Protein AF-A0A075IAD9-F1 (afdb_monomer)

Structure (mmCIF, N/CA/C/O backbone):
data_AF-A0A075IAD9-F1
#
_entry.id   AF-A0A075IAD9-F1
#
loop_
_atom_site.group_PDB
_atom_site.id
_atom_site.type_symbol
_atom_site.label_atom_id
_atom_site.label_alt_id
_atom_site.label_comp_id
_atom_site.label_asym_id
_atom_site.label_entity_id
_atom_site.label_seq_id
_atom_site.pdbx_PDB_ins_code
_atom_site.Cartn_x
_atom_site.Cartn_y
_atom_site.Cartn_z
_atom_site.occupancy
_atom_site.B_iso_or_equiv
_atom_site.auth_seq_id
_atom_site.auth_comp_id
_atom_site.auth_asym_id
_atom_site.auth_atom_id
_atom_site.pdbx_PDB_model_num
ATOM 1 N N . MET A 1 1 ? -13.390 5.028 16.333 1.00 87.94 1 MET A N 1
ATOM 2 C CA . MET A 1 1 ? -14.144 6.121 15.688 1.00 87.94 1 MET A CA 1
ATOM 3 C C . MET A 1 1 ? -13.676 6.178 14.248 1.00 87.94 1 MET A C 1
ATOM 5 O O . MET A 1 1 ? -12.464 6.273 14.059 1.00 87.94 1 MET A O 1
ATOM 9 N N . PRO A 1 2 ? -14.575 6.014 13.267 1.00 89.19 2 PRO A N 1
ATOM 10 C CA . PRO A 1 2 ? -14.219 6.099 11.852 1.00 89.19 2 PRO A CA 1
ATOM 11 C C . PRO A 1 2 ? -13.691 7.485 11.473 1.00 89.19 2 PRO A C 1
ATOM 13 O O . PRO A 1 2 ? -13.993 8.473 12.148 1.00 89.19 2 PRO A O 1
ATOM 16 N N . LEU A 1 3 ? -12.914 7.561 10.393 1.00 87.94 3 LEU A N 1
ATOM 17 C CA . LEU A 1 3 ? -12.498 8.825 9.791 1.00 87.94 3 LEU A CA 1
ATOM 18 C C . LEU A 1 3 ? -13.725 9.698 9.484 1.00 87.94 3 LEU A C 1
ATOM 20 O O . LEU A 1 3 ? -14.736 9.200 8.996 1.00 87.94 3 LEU A O 1
ATOM 24 N N . ASN A 1 4 ? -13.632 10.995 9.782 1.00 84.62 4 ASN A N 1
ATOM 25 C CA . ASN A 1 4 ? -14.714 11.974 9.605 1.00 84.62 4 ASN A CA 1
ATOM 26 C C . ASN A 1 4 ? -16.024 11.656 10.361 1.00 84.62 4 ASN A C 1
ATOM 28 O O . ASN A 1 4 ? -17.069 12.197 10.012 1.00 84.62 4 ASN A O 1
ATOM 32 N N . SER A 1 5 ? -15.986 10.809 11.397 1.00 85.31 5 SER A N 1
ATOM 33 C CA . SER A 1 5 ? -17.121 10.577 12.300 1.00 85.31 5 SER A CA 1
ATOM 34 C C . SER A 1 5 ? -16.924 11.303 13.632 1.00 85.31 5 SER A C 1
ATOM 36 O O . SER A 1 5 ? -15.808 11.380 14.148 1.00 85.31 5 SER A O 1
ATOM 38 N N . GLU A 1 6 ? -18.022 11.791 14.210 1.00 84.75 6 GLU A N 1
ATOM 39 C CA . GLU A 1 6 ? -18.062 12.417 15.540 1.00 84.75 6 GLU A CA 1
ATOM 40 C C . GLU A 1 6 ? -18.378 11.413 16.664 1.00 84.75 6 GLU A C 1
ATOM 42 O O . GLU A 1 6 ? -18.375 11.765 17.843 1.00 84.75 6 GLU A O 1
ATOM 47 N N . SER A 1 7 ? -18.654 10.148 16.325 1.00 87.62 7 SER A N 1
ATOM 48 C CA . SER A 1 7 ? -19.047 9.126 17.299 1.00 87.62 7 SER A CA 1
ATOM 49 C C . SER A 1 7 ? -18.412 7.760 17.027 1.00 87.62 7 SER A C 1
ATOM 51 O O . SER A 1 7 ? -17.875 7.469 15.956 1.00 87.62 7 SER A O 1
ATOM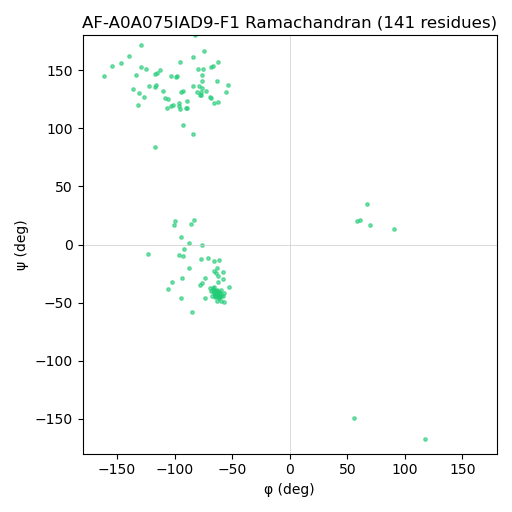 53 N N . LYS A 1 8 ? -18.409 6.892 18.045 1.00 89.56 8 LYS A N 1
ATOM 54 C CA . LYS A 1 8 ? -17.949 5.508 17.888 1.00 89.56 8 LYS A CA 1
ATOM 55 C C . LYS A 1 8 ? -19.045 4.695 17.201 1.00 89.56 8 LYS A C 1
ATOM 57 O O . LYS A 1 8 ? -20.166 4.660 17.689 1.00 89.56 8 LYS A O 1
ATOM 62 N N . ASN A 1 9 ? -18.676 3.991 16.136 1.00 89.94 9 ASN A N 1
ATOM 63 C CA . ASN A 1 9 ? -19.549 3.069 15.419 1.00 89.94 9 ASN A CA 1
ATOM 64 C C . ASN A 1 9 ? -18.988 1.649 15.511 1.00 89.94 9 ASN A C 1
ATOM 66 O O . ASN A 1 9 ? -17.765 1.464 15.540 1.00 89.94 9 ASN A O 1
ATOM 70 N N . THR A 1 10 ? -19.876 0.659 15.545 1.00 92.69 10 THR A N 1
ATOM 71 C CA . THR A 1 10 ? -19.503 -0.744 15.338 1.00 92.69 10 THR A CA 1
ATOM 72 C C . THR A 1 10 ? -19.210 -1.007 13.861 1.00 92.69 10 THR A C 1
ATOM 74 O O . THR A 1 10 ? -19.549 -0.208 12.990 1.00 92.69 10 THR A O 1
ATOM 77 N N . ILE A 1 11 ? -18.594 -2.150 13.567 1.00 90.69 11 ILE A N 1
ATOM 78 C CA . ILE A 1 11 ? -18.316 -2.590 12.192 1.00 90.69 11 ILE A CA 1
ATOM 79 C C . ILE A 1 11 ? -19.614 -2.685 11.378 1.00 90.69 11 ILE A C 1
ATOM 81 O O . ILE A 1 11 ? -19.675 -2.162 10.270 1.00 90.69 11 ILE A O 1
ATOM 85 N N . ASP A 1 12 ? -20.670 -3.262 11.955 1.00 91.06 12 ASP A N 1
ATOM 86 C CA . ASP A 1 12 ? -21.967 -3.400 11.284 1.00 91.06 12 ASP A CA 1
ATOM 87 C C . ASP A 1 12 ? -22.600 -2.041 10.967 1.00 91.06 12 ASP A C 1
ATOM 89 O O . ASP A 1 12 ? -23.122 -1.837 9.870 1.00 91.06 12 ASP A O 1
ATOM 93 N N . GLN A 1 13 ? -22.506 -1.081 11.893 1.00 92.88 13 GLN A N 1
ATOM 94 C CA . GLN A 1 13 ? -22.964 0.291 11.659 1.00 92.88 13 GLN A CA 1
ATOM 95 C C . GLN A 1 13 ? -22.142 0.968 10.563 1.00 92.88 13 GLN A C 1
ATOM 97 O O . GLN A 1 13 ? -22.703 1.614 9.684 1.00 92.88 13 GLN A O 1
ATOM 102 N N . ILE A 1 14 ? -20.816 0.787 10.558 1.00 92.50 14 ILE A N 1
ATOM 103 C CA . ILE A 1 14 ? -19.961 1.326 9.494 1.00 92.50 14 ILE A CA 1
ATOM 104 C C . ILE A 1 14 ? -20.424 0.790 8.136 1.00 92.50 14 ILE A C 1
ATOM 106 O O . ILE A 1 14 ? -20.656 1.580 7.226 1.00 92.50 14 ILE A O 1
ATOM 110 N N . LEU A 1 15 ? -20.614 -0.523 8.003 1.00 91.31 15 LEU A N 1
ATOM 111 C CA . LEU A 1 15 ? -20.996 -1.154 6.737 1.00 91.31 15 LEU A CA 1
ATOM 112 C C . LEU A 1 15 ? -22.407 -0.768 6.268 1.00 91.31 15 LEU A C 1
ATOM 114 O O . LEU A 1 15 ? -22.620 -0.587 5.071 1.00 91.31 15 LEU A O 1
ATOM 118 N N . SER A 1 16 ? -23.363 -0.631 7.188 1.00 90.62 16 SER A N 1
ATOM 119 C CA . SER A 1 16 ? -24.777 -0.417 6.849 1.00 90.62 16 SER A CA 1
ATOM 120 C C . SER A 1 16 ? -25.206 1.051 6.795 1.00 90.62 16 SER A C 1
ATOM 122 O O . SER A 1 16 ? -26.117 1.390 6.038 1.00 90.62 16 SER A O 1
ATOM 124 N N . GLU A 1 17 ? -24.570 1.938 7.561 1.00 90.31 17 GLU A N 1
ATOM 125 C CA . GLU A 1 17 ? -25.017 3.325 7.728 1.00 90.31 17 GLU A CA 1
ATOM 126 C C . GLU A 1 17 ? -24.133 4.311 6.956 1.00 90.31 17 GLU A C 1
ATOM 128 O O . GLU A 1 17 ? -24.663 5.245 6.344 1.00 90.31 17 GLU A O 1
ATOM 133 N N . THR A 1 18 ? -22.814 4.084 6.915 1.00 89.81 18 THR A N 1
ATOM 134 C CA . THR A 1 18 ? -21.866 5.026 6.294 1.00 89.81 18 THR A CA 1
ATOM 135 C C . THR A 1 18 ? -21.831 4.909 4.772 1.00 89.81 18 THR A C 1
ATOM 137 O O . THR A 1 18 ? -22.053 3.844 4.199 1.00 89.81 18 THR A O 1
ATOM 140 N N . GLU A 1 19 ? -21.512 6.016 4.101 1.00 90.31 19 GLU A N 1
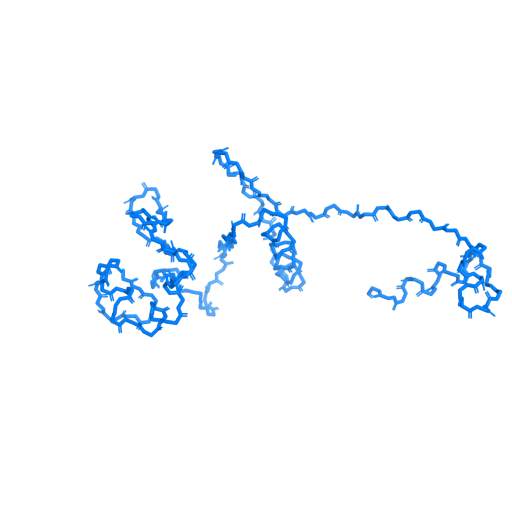ATOM 141 C CA . GLU A 1 19 ? -21.371 6.053 2.642 1.00 90.31 19 GLU A CA 1
ATOM 142 C C . GLU A 1 19 ? -20.239 5.136 2.155 1.00 90.31 19 GLU A C 1
ATOM 144 O O . GLU A 1 19 ? -20.431 4.354 1.227 1.00 90.31 19 GLU A O 1
ATOM 149 N N . VAL A 1 20 ? -19.085 5.152 2.832 1.00 90.38 20 VAL A N 1
ATOM 150 C CA . VAL A 1 20 ? -17.956 4.268 2.496 1.00 90.38 20 VAL A CA 1
ATOM 151 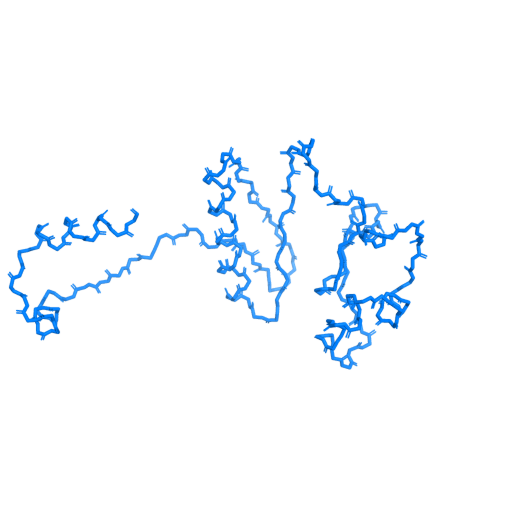C C . VAL A 1 20 ? -18.305 2.791 2.680 1.00 90.38 20 VAL A C 1
ATOM 153 O O . VAL A 1 20 ? -17.955 1.973 1.832 1.00 90.38 20 VAL A O 1
ATOM 156 N N . GLY A 1 21 ? -19.048 2.446 3.735 1.00 90.94 21 GLY A N 1
ATOM 157 C CA . GLY A 1 21 ? -19.521 1.085 3.971 1.00 90.94 21 GLY A CA 1
ATOM 158 C C . GLY A 1 21 ? -20.461 0.601 2.872 1.00 90.94 21 GLY A C 1
ATOM 159 O O . GLY A 1 21 ? -20.284 -0.498 2.357 1.00 90.94 21 GLY A O 1
ATOM 160 N N . LYS A 1 22 ? -21.395 1.449 2.432 1.00 91.06 22 LYS A N 1
ATOM 161 C CA . LYS A 1 22 ? -22.315 1.132 1.328 1.00 91.06 22 LYS A CA 1
ATOM 162 C C . LYS A 1 22 ? -21.595 1.002 -0.015 1.00 91.06 22 LYS A C 1
ATOM 164 O O . LYS A 1 22 ? -21.908 0.099 -0.786 1.00 91.06 22 LYS A O 1
ATOM 169 N N . ASN A 1 23 ? -20.621 1.869 -0.280 1.00 91.94 23 ASN A N 1
ATOM 170 C CA . ASN A 1 23 ? -19.910 1.905 -1.559 1.00 91.94 23 ASN A CA 1
ATOM 171 C C . ASN A 1 23 ? -18.874 0.780 -1.705 1.00 91.94 23 ASN A C 1
ATOM 173 O O . ASN A 1 23 ? -18.663 0.291 -2.815 1.00 91.94 23 ASN A O 1
ATOM 177 N N . TYR A 1 24 ? -18.236 0.357 -0.607 1.00 89.81 24 TYR A N 1
ATOM 178 C CA . TYR A 1 24 ? -17.097 -0.572 -0.642 1.00 89.81 24 TYR A CA 1
ATOM 179 C C . TYR A 1 24 ? -17.284 -1.847 0.189 1.00 89.81 24 TYR A C 1
ATOM 181 O O . TYR A 1 24 ? -16.481 -2.769 0.073 1.00 89.81 24 TYR A O 1
ATOM 189 N N . GLY A 1 25 ? -18.342 -1.955 0.996 1.00 88.94 25 GLY A N 1
ATOM 190 C CA . GLY A 1 25 ? -18.584 -3.111 1.870 1.00 88.94 25 GLY A CA 1
ATOM 191 C C . GLY A 1 25 ? -18.674 -4.442 1.124 1.00 88.94 25 GLY A C 1
ATOM 192 O O . GLY A 1 25 ? -18.253 -5.470 1.648 1.00 88.94 25 GLY A O 1
ATOM 193 N N . TRP A 1 26 ? -19.127 -4.417 -0.133 1.00 89.56 26 TRP A N 1
ATOM 194 C CA . TRP A 1 26 ? -19.195 -5.591 -1.007 1.00 89.56 26 TRP A CA 1
ATOM 195 C C . TRP A 1 26 ? -17.835 -6.277 -1.221 1.00 89.56 26 TRP A C 1
ATOM 197 O O . TRP A 1 26 ? -17.799 -7.477 -1.489 1.00 89.56 26 TRP A O 1
ATOM 207 N N . VAL A 1 27 ? -16.715 -5.560 -1.057 1.00 87.75 27 VAL A N 1
ATOM 208 C CA . VAL A 1 27 ? -15.354 -6.109 -1.204 1.00 87.75 27 VAL A CA 1
ATOM 209 C C . VAL A 1 27 ? -15.057 -7.190 -0.157 1.00 87.75 27 VAL A C 1
ATOM 211 O O . VAL A 1 27 ? -14.232 -8.073 -0.388 1.00 87.75 27 VAL A O 1
ATOM 214 N N . LEU A 1 28 ? -15.749 -7.164 0.983 1.00 86.06 28 LEU A N 1
ATOM 215 C CA . LEU A 1 28 ? -15.599 -8.162 2.046 1.00 86.06 28 LEU A CA 1
ATOM 216 C C . LEU A 1 28 ? -16.311 -9.492 1.727 1.00 86.06 28 LEU A C 1
ATOM 218 O O . LEU A 1 28 ? -16.053 -10.498 2.396 1.00 86.06 28 LEU A O 1
ATOM 222 N N . GLY A 1 29 ? -17.173 -9.513 0.703 1.00 83.38 29 GLY A N 1
ATOM 223 C CA . GLY A 1 29 ? -17.981 -10.673 0.326 1.00 83.38 29 GLY A CA 1
ATOM 224 C C . GLY A 1 29 ? -18.846 -11.199 1.479 1.00 83.38 29 GLY A C 1
ATOM 225 O O . GLY A 1 29 ? -19.235 -10.456 2.376 1.00 83.38 29 GLY A O 1
ATOM 226 N N . ASP A 1 30 ? -19.101 -12.508 1.487 1.00 81.88 30 ASP A N 1
ATOM 227 C CA . ASP A 1 30 ? -19.916 -13.180 2.515 1.00 81.88 30 ASP A CA 1
ATOM 228 C C . ASP A 1 30 ? -19.111 -13.595 3.765 1.00 81.88 30 ASP A C 1
ATOM 230 O O . ASP A 1 30 ? -19.514 -14.474 4.538 1.00 81.88 30 ASP A O 1
ATOM 234 N N . SER A 1 31 ? -17.921 -13.022 3.965 1.00 80.75 31 SER A N 1
ATOM 235 C CA . SER A 1 31 ? -17.056 -13.406 5.077 1.00 80.75 31 SER A CA 1
ATOM 236 C C . SER A 1 31 ? -17.644 -12.967 6.419 1.00 80.75 31 SER A C 1
ATOM 238 O O . SER A 1 31 ? -17.880 -11.790 6.667 1.00 80.75 31 SER A O 1
ATOM 240 N N . LYS A 1 32 ? -17.764 -13.911 7.361 1.00 80.56 32 LYS A N 1
ATOM 241 C CA . LYS A 1 32 ? -18.120 -13.612 8.764 1.00 80.56 32 LYS A CA 1
ATOM 242 C C . LYS A 1 32 ? -17.003 -12.911 9.542 1.00 80.56 32 LYS A C 1
ATOM 244 O O . LYS A 1 32 ? -17.213 -12.500 10.679 1.00 80.56 32 LYS A O 1
ATOM 249 N N . LYS A 1 33 ? -15.794 -12.859 8.980 1.00 86.94 33 LYS A N 1
ATOM 250 C CA . LYS A 1 33 ? -14.629 -12.204 9.578 1.00 86.94 33 LYS A CA 1
ATOM 251 C C . LYS A 1 33 ? -14.201 -11.045 8.701 1.00 86.94 33 LYS A C 1
ATOM 253 O O . LYS A 1 33 ? -14.102 -11.196 7.486 1.00 86.94 33 LYS A O 1
ATOM 258 N N . VAL A 1 34 ? -13.874 -9.937 9.342 1.00 89.69 34 VAL A N 1
ATOM 259 C CA . VAL A 1 34 ? -13.382 -8.738 8.675 1.00 89.69 34 VAL A CA 1
ATOM 260 C C . VAL A 1 34 ? -11.943 -8.446 9.098 1.00 89.69 34 VAL A C 1
ATOM 262 O O . VAL A 1 34 ? -11.569 -8.768 10.231 1.00 89.69 34 VAL A O 1
ATOM 265 N N . PRO A 1 35 ? -11.111 -7.882 8.212 1.00 89.44 35 PRO A N 1
ATOM 266 C CA . PRO A 1 35 ? -9.756 -7.498 8.572 1.00 89.44 35 PRO A CA 1
ATOM 267 C C . PRO A 1 35 ? -9.790 -6.211 9.404 1.00 89.44 35 PRO A C 1
ATOM 269 O O . PRO A 1 35 ? -10.485 -5.262 9.068 1.00 89.44 35 PRO A O 1
ATOM 272 N N . ILE A 1 36 ? -9.031 -6.171 10.494 1.00 91.88 36 ILE A N 1
ATOM 273 C CA . ILE A 1 36 ? -8.887 -4.982 11.336 1.00 91.88 36 ILE A CA 1
ATOM 274 C C . ILE A 1 36 ? -7.409 -4.825 11.674 1.00 91.88 36 ILE A C 1
ATOM 276 O O . ILE A 1 36 ? -6.755 -5.795 12.059 1.00 91.88 36 ILE A O 1
ATOM 280 N N . ILE A 1 37 ? -6.901 -3.602 11.551 1.00 90.56 37 ILE A N 1
ATOM 281 C CA . ILE A 1 37 ? -5.570 -3.226 12.021 1.00 90.56 37 ILE A CA 1
ATOM 282 C C . ILE A 1 37 ? -5.731 -2.596 13.402 1.00 90.56 37 ILE A C 1
ATOM 284 O O . ILE A 1 37 ? -6.458 -1.610 13.567 1.00 90.56 37 ILE A O 1
ATOM 288 N N . LEU A 1 38 ? -5.056 -3.181 14.386 1.00 92.44 38 LEU A N 1
ATOM 289 C CA . LEU A 1 38 ? -4.996 -2.701 15.763 1.00 92.44 38 LEU A CA 1
ATOM 290 C C . LEU A 1 38 ? -3.573 -2.241 16.084 1.00 92.44 38 LEU A C 1
ATOM 292 O O . LEU A 1 38 ? -2.610 -2.785 15.539 1.00 92.44 38 LEU A O 1
ATOM 296 N N . ASP A 1 39 ? -3.444 -1.262 16.973 1.00 91.19 39 ASP A N 1
ATOM 297 C CA . ASP A 1 39 ? -2.161 -0.939 17.593 1.00 91.19 39 ASP A CA 1
ATOM 298 C C . ASP A 1 39 ? -1.846 -1.874 18.779 1.00 91.19 39 ASP A C 1
ATOM 300 O O . ASP A 1 39 ? -2.611 -2.780 19.117 1.00 91.19 39 ASP A O 1
ATOM 304 N N . ALA A 1 40 ? -0.690 -1.661 19.414 1.00 92.12 40 ALA A N 1
ATOM 305 C CA . ALA A 1 40 ? -0.235 -2.462 20.551 1.00 92.12 40 ALA A CA 1
ATOM 306 C C . ALA A 1 40 ? -1.105 -2.313 21.817 1.00 92.12 40 ALA A C 1
ATOM 308 O O . ALA A 1 40 ? -0.982 -3.123 22.732 1.00 92.12 40 ALA A O 1
ATOM 309 N N . GLU A 1 41 ? -1.972 -1.299 21.878 1.00 93.81 41 GLU A N 1
ATOM 310 C CA . GLU A 1 41 ? -2.935 -1.067 22.961 1.00 93.81 41 GLU A CA 1
ATOM 311 C C . GLU A 1 41 ? -4.351 -1.539 22.574 1.00 93.81 41 GLU A C 1
ATOM 313 O O . GLU A 1 41 ? -5.334 -1.141 23.201 1.00 93.81 41 GLU A O 1
ATOM 318 N N . GLU A 1 42 ? -4.465 -2.364 21.527 1.00 91.19 42 GLU A N 1
ATOM 319 C CA . GLU A 1 42 ? -5.720 -2.885 20.968 1.00 91.19 42 GLU A CA 1
ATOM 320 C C . GLU A 1 42 ? -6.683 -1.801 20.450 1.00 91.19 42 GLU A C 1
ATOM 322 O O . GLU A 1 42 ? -7.883 -2.039 20.272 1.00 91.19 42 GLU A O 1
ATOM 327 N N . LYS A 1 43 ? -6.185 -0.597 20.148 1.00 90.31 43 LYS A N 1
ATOM 328 C CA . LYS A 1 43 ? -7.003 0.453 19.534 1.00 90.31 43 LYS A CA 1
ATOM 329 C C . LYS A 1 43 ? -7.054 0.256 18.027 1.00 90.31 43 LYS A C 1
ATOM 331 O O . LYS A 1 43 ? -6.050 0.009 17.366 1.00 90.31 43 LYS A O 1
ATOM 336 N N . THR A 1 44 ? -8.249 0.417 17.463 1.00 91.50 44 THR A N 1
ATOM 337 C CA . THR A 1 44 ? -8.457 0.333 16.016 1.00 91.50 44 THR A CA 1
ATOM 338 C C . THR A 1 44 ? -7.753 1.467 15.283 1.00 91.50 44 THR A C 1
ATOM 340 O O . THR A 1 44 ? -8.063 2.639 15.500 1.00 91.50 44 THR A O 1
ATOM 343 N N . VAL A 1 45 ? -6.861 1.081 14.375 1.00 91.12 45 VAL A N 1
ATOM 344 C CA . VAL A 1 45 ? -6.132 1.952 13.448 1.00 91.12 45 VAL A CA 1
ATOM 345 C C . VAL A 1 45 ? -6.856 2.028 12.109 1.00 91.12 45 VAL A C 1
ATOM 347 O O . VAL A 1 45 ? -7.057 3.112 11.570 1.00 91.12 45 VAL A O 1
ATOM 350 N N . SER A 1 46 ? -7.286 0.884 11.579 1.00 91.69 46 SER A N 1
ATOM 351 C CA . SER A 1 46 ? -7.982 0.818 10.296 1.00 91.69 46 SER A CA 1
ATOM 352 C C . SER A 1 46 ? -8.882 -0.408 10.207 1.00 91.69 46 SER A C 1
ATOM 354 O O . SER A 1 46 ? -8.633 -1.433 10.847 1.00 91.69 46 SER A O 1
ATOM 356 N N . PHE A 1 47 ? -9.917 -0.293 9.386 1.00 92.88 47 PHE A N 1
ATOM 357 C CA . PHE A 1 47 ? -10.742 -1.382 8.896 1.00 92.88 47 PHE A CA 1
ATOM 358 C C . PHE A 1 47 ? -10.589 -1.467 7.367 1.00 92.88 47 PHE A C 1
ATOM 360 O O . PHE A 1 47 ? -11.417 -0.912 6.638 1.00 92.88 47 PHE A O 1
ATOM 367 N N . PRO A 1 48 ? -9.548 -2.150 6.856 1.00 90.31 48 PRO A N 1
ATOM 368 C CA . PRO A 1 48 ? -9.351 -2.287 5.420 1.00 90.31 48 PRO A CA 1
ATOM 369 C C . PRO A 1 48 ? -10.452 -3.123 4.740 1.00 90.31 48 PRO A C 1
ATOM 371 O O . PRO A 1 48 ? -11.063 -3.983 5.369 1.00 90.31 48 PRO A O 1
ATOM 374 N N . PRO A 1 49 ? -10.721 -2.916 3.445 1.00 88.25 49 PRO A N 1
ATOM 375 C CA . PRO A 1 49 ? -10.365 -1.744 2.646 1.00 88.25 49 PRO A CA 1
ATOM 376 C C . PRO A 1 49 ? -11.386 -0.596 2.822 1.00 88.25 49 PRO A C 1
ATOM 378 O O . PRO A 1 49 ? -11.526 0.244 1.940 1.00 88.25 49 PRO A O 1
ATOM 381 N N . ILE A 1 50 ? -12.156 -0.587 3.916 1.00 91.00 50 ILE A N 1
ATOM 382 C CA . ILE A 1 50 ? -13.351 0.251 4.075 1.00 91.00 50 ILE A CA 1
ATOM 383 C C . ILE A 1 50 ? -13.011 1.653 4.579 1.00 91.00 50 ILE A C 1
ATOM 385 O O . ILE A 1 50 ? -13.393 2.639 3.950 1.00 91.00 50 ILE A O 1
ATOM 389 N N . ILE A 1 51 ? -12.358 1.769 5.740 1.00 89.75 51 ILE A N 1
ATOM 390 C CA . ILE A 1 51 ? -12.131 3.072 6.379 1.00 89.75 51 ILE A CA 1
ATOM 391 C C . ILE A 1 51 ? -11.013 3.038 7.427 1.00 89.75 51 ILE A C 1
ATOM 393 O O . ILE A 1 51 ? -10.872 2.082 8.187 1.00 89.75 51 ILE A O 1
ATOM 397 N N . ASN A 1 52 ? -10.260 4.135 7.524 1.00 91.56 52 ASN A N 1
ATOM 398 C CA . ASN A 1 52 ? -9.278 4.360 8.588 1.00 91.56 52 ASN A CA 1
ATOM 399 C C . ASN A 1 52 ? -9.930 4.932 9.857 1.00 91.56 52 ASN A C 1
ATOM 401 O O . ASN A 1 52 ? -11.023 5.501 9.819 1.00 91.56 52 ASN A O 1
ATOM 405 N N . ALA A 1 53 ? -9.259 4.825 11.000 1.00 89.88 53 ALA A N 1
ATOM 406 C CA . ALA A 1 53 ? -9.694 5.501 12.214 1.00 89.88 53 ALA A CA 1
ATOM 407 C C . ALA A 1 53 ? -9.373 7.004 12.163 1.00 89.88 53 ALA A C 1
ATOM 409 O O . ALA A 1 53 ? -8.383 7.436 11.576 1.00 89.88 53 ALA A O 1
ATOM 410 N N . SER A 1 54 ? -10.176 7.824 12.843 1.00 89.25 54 SER A N 1
ATOM 411 C CA . SER A 1 54 ? -9.938 9.274 12.906 1.00 89.25 54 SER A CA 1
ATOM 412 C C . SER A 1 54 ? -8.611 9.648 13.581 1.00 89.25 54 SER A C 1
ATOM 414 O O . SER A 1 54 ? -8.022 10.679 13.263 1.00 89.25 54 SER A O 1
ATOM 416 N N . VAL A 1 55 ? -8.108 8.806 14.488 1.00 85.44 55 VAL A N 1
ATOM 417 C CA . VAL A 1 55 ? -6.843 9.034 15.207 1.00 85.44 55 VAL A CA 1
ATOM 418 C C . VAL A 1 55 ? -5.622 9.009 14.280 1.00 85.44 55 VAL A C 1
ATOM 420 O O . VAL A 1 55 ? -4.612 9.631 14.588 1.00 85.44 55 VAL A O 1
ATOM 423 N N . THR A 1 56 ? -5.723 8.354 13.121 1.00 86.31 56 THR A N 1
ATOM 424 C CA . THR A 1 56 ? -4.644 8.268 12.126 1.00 86.31 56 THR A CA 1
ATOM 425 C C . THR A 1 56 ? -4.821 9.252 10.971 1.00 86.31 56 THR A C 1
ATOM 427 O O . THR A 1 56 ? -4.245 9.063 9.902 1.00 86.31 56 THR A O 1
ATOM 430 N N . THR A 1 57 ? -5.622 10.304 11.161 1.00 90.06 57 THR A N 1
ATOM 431 C CA . THR A 1 57 ? -5.799 11.358 10.155 1.00 90.06 57 THR A CA 1
ATOM 432 C C . THR A 1 57 ? -4.469 12.058 9.890 1.00 90.06 57 THR A C 1
ATOM 434 O O . THR A 1 57 ? -3.853 12.627 10.794 1.00 90.06 57 THR A O 1
ATOM 437 N N . VAL A 1 58 ? -4.037 12.055 8.632 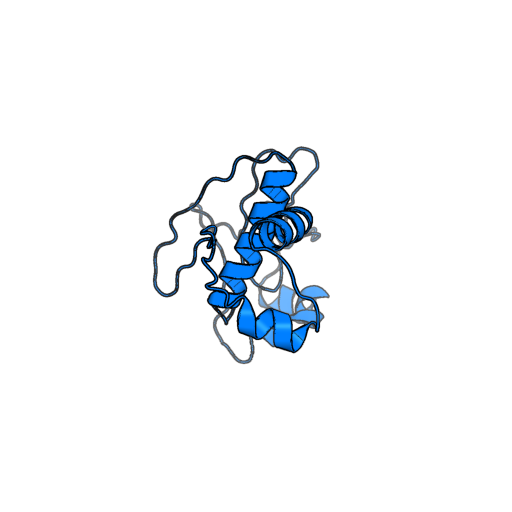1.00 90.25 58 VAL A N 1
ATOM 438 C CA . VAL A 1 58 ? -2.869 12.821 8.192 1.00 90.25 58 VAL A CA 1
ATOM 439 C C . VAL A 1 58 ? -3.261 14.292 8.066 1.00 90.25 58 VAL A C 1
ATOM 441 O O . VAL A 1 58 ? -4.275 14.633 7.462 1.00 90.25 58 VAL A O 1
ATOM 444 N N . THR A 1 59 ? -2.454 15.176 8.645 1.00 91.31 59 THR A N 1
ATOM 445 C CA . THR A 1 59 ? -2.650 16.632 8.622 1.00 91.31 59 THR A CA 1
ATOM 446 C C . THR A 1 59 ? -1.367 17.320 8.168 1.00 91.31 59 THR A C 1
ATOM 448 O O . THR A 1 59 ? -0.305 16.704 8.126 1.00 91.31 59 THR A O 1
ATOM 451 N N . THR A 1 60 ? -1.414 18.631 7.927 1.00 92.50 60 THR A N 1
ATOM 452 C CA . THR A 1 60 ? -0.209 19.431 7.627 1.00 92.50 60 THR A CA 1
ATOM 453 C C . THR A 1 60 ? 0.823 19.453 8.760 1.00 92.50 60 THR A C 1
ATOM 455 O O . THR A 1 60 ? 1.959 19.865 8.550 1.00 92.50 60 THR A O 1
ATOM 458 N N . LYS A 1 61 ? 0.447 19.014 9.969 1.00 93.44 61 LYS A N 1
ATOM 459 C CA . LYS A 1 61 ? 1.348 18.888 11.122 1.00 93.44 61 LYS A CA 1
ATOM 460 C C . LYS A 1 61 ? 1.966 17.491 11.244 1.00 93.44 61 LYS A C 1
ATOM 462 O O . LYS A 1 61 ? 2.841 17.296 12.089 1.00 93.44 61 LYS A O 1
ATOM 467 N N . THR A 1 62 ? 1.501 16.519 10.460 1.00 92.44 62 THR A N 1
ATOM 468 C CA . THR A 1 62 ? 1.986 15.138 10.507 1.00 92.44 62 THR A CA 1
ATOM 469 C C . THR A 1 62 ? 3.423 15.076 9.998 1.00 92.44 62 THR A C 1
ATOM 471 O O . THR A 1 62 ? 3.717 15.537 8.901 1.00 92.44 62 THR A O 1
ATOM 474 N N . LYS A 1 63 ? 4.317 14.504 10.810 1.00 90.81 63 LYS A N 1
ATOM 475 C CA . LYS A 1 63 ? 5.745 14.352 10.480 1.00 90.81 63 LYS A CA 1
ATOM 476 C C . LYS A 1 63 ? 6.119 12.940 10.042 1.00 90.81 63 LYS A C 1
ATOM 478 O O . LYS A 1 63 ? 7.002 12.776 9.216 1.00 90.81 63 LYS A O 1
ATOM 483 N N . ASN A 1 64 ? 5.438 11.942 10.601 1.00 91.94 64 ASN A N 1
ATOM 484 C CA . ASN A 1 64 ? 5.680 10.530 10.336 1.00 91.94 64 ASN A CA 1
ATOM 485 C C . ASN A 1 64 ? 4.384 9.909 9.827 1.00 91.94 64 ASN A C 1
ATOM 487 O O . ASN A 1 64 ? 3.316 10.186 10.380 1.00 91.94 64 ASN A O 1
ATOM 491 N N . ILE A 1 65 ? 4.482 9.079 8.794 1.00 91.38 65 ILE A N 1
ATOM 492 C CA . ILE A 1 65 ? 3.336 8.434 8.158 1.00 91.38 65 ILE A CA 1
ATOM 493 C C . ILE A 1 65 ? 3.606 6.934 8.129 1.00 91.38 65 ILE A C 1
ATOM 495 O O . ILE A 1 65 ? 4.650 6.498 7.652 1.00 91.38 65 ILE A O 1
ATOM 499 N N . LEU A 1 66 ? 2.656 6.153 8.638 1.00 90.19 66 LEU A N 1
ATOM 500 C CA . LEU A 1 66 ? 2.609 4.719 8.391 1.00 90.19 66 LEU A CA 1
ATOM 501 C C . LEU A 1 66 ? 1.786 4.489 7.124 1.00 90.19 66 LEU A C 1
ATOM 503 O O . LEU A 1 66 ? 0.632 4.910 7.061 1.00 90.19 66 LEU A O 1
ATOM 507 N N . VAL A 1 67 ? 2.378 3.824 6.136 1.00 89.56 67 VAL A N 1
ATOM 508 C CA . VAL A 1 67 ? 1.701 3.447 4.893 1.00 89.56 67 VAL A CA 1
ATOM 509 C C . VAL A 1 67 ? 1.468 1.944 4.907 1.00 89.56 67 VAL A C 1
ATOM 511 O O . VAL A 1 67 ? 2.406 1.170 5.089 1.00 89.56 67 VAL A O 1
ATOM 514 N N . GLU A 1 68 ? 0.220 1.541 4.699 1.00 87.38 68 GLU A N 1
ATOM 515 C CA . GLU A 1 68 ? -0.168 0.150 4.485 1.00 87.38 68 GLU A CA 1
ATOM 516 C C . GLU A 1 68 ? -0.933 0.024 3.169 1.00 87.38 68 GLU A C 1
ATOM 518 O O . GLU A 1 68 ? -1.577 0.977 2.725 1.00 87.38 68 GLU A O 1
ATOM 523 N N . VAL A 1 69 ? -0.827 -1.146 2.543 1.00 87.56 69 VAL A N 1
ATOM 524 C CA . VAL A 1 69 ? -1.639 -1.522 1.389 1.00 87.5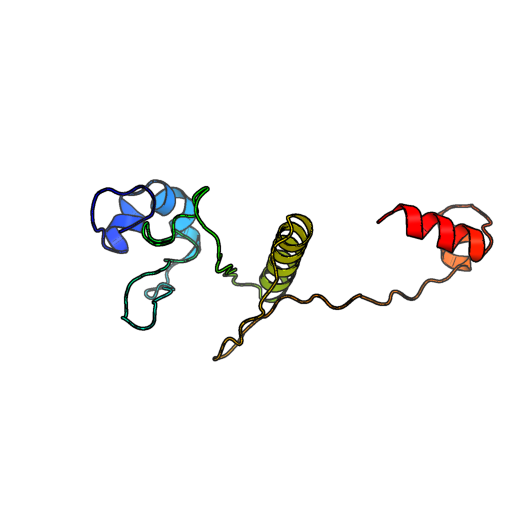6 69 VAL A CA 1
ATOM 525 C C . VAL A 1 69 ? -2.184 -2.919 1.648 1.00 87.56 69 VAL A C 1
ATOM 527 O O . VAL A 1 69 ? -1.423 -3.880 1.780 1.00 87.56 69 VAL A O 1
ATOM 530 N N . THR A 1 70 ? -3.508 -3.036 1.681 1.00 84.44 70 THR A N 1
ATOM 531 C CA . THR A 1 70 ? -4.209 -4.311 1.827 1.00 84.44 70 THR A CA 1
ATOM 532 C C . THR A 1 70 ? -4.827 -4.719 0.490 1.00 84.44 70 THR A C 1
ATOM 534 O O . THR A 1 70 ? -5.595 -3.966 -0.103 1.00 84.44 70 THR A O 1
ATOM 537 N N . SER A 1 71 ? -4.517 -5.929 0.014 1.00 84.75 71 SER A N 1
ATOM 538 C CA . SER A 1 71 ? -5.039 -6.483 -1.243 1.00 84.75 71 SER A CA 1
ATOM 539 C C . SER A 1 71 ? -5.227 -7.997 -1.144 1.00 84.75 71 SER A C 1
ATOM 541 O O . SER A 1 71 ? -4.559 -8.672 -0.358 1.00 84.75 71 SER A O 1
ATOM 543 N N . LEU A 1 72 ? -6.115 -8.539 -1.979 1.00 83.12 72 LEU A N 1
ATOM 544 C CA . LEU A 1 72 ? -6.226 -9.984 -2.207 1.00 83.12 72 LEU A CA 1
ATOM 545 C C . LEU A 1 72 ? -5.060 -10.519 -3.056 1.00 83.12 72 LEU A C 1
ATOM 547 O O . LEU A 1 72 ? -4.670 -11.679 -2.902 1.00 83.12 72 LEU A O 1
ATOM 551 N N . ASP A 1 73 ? -4.505 -9.668 -3.922 1.00 87.19 73 ASP A N 1
ATOM 552 C CA . ASP A 1 73 ? -3.340 -9.943 -4.759 1.00 87.19 73 ASP A CA 1
ATOM 553 C C . ASP A 1 73 ? -2.091 -9.300 -4.146 1.00 87.19 73 ASP A C 1
ATOM 555 O O . ASP A 1 73 ? -2.015 -8.081 -3.959 1.00 87.19 73 ASP A O 1
ATOM 559 N N . LYS A 1 74 ? -1.109 -10.147 -3.833 1.00 85.12 74 LYS A N 1
ATOM 560 C CA . LYS A 1 74 ? 0.143 -9.743 -3.200 1.00 85.12 74 LYS A CA 1
ATOM 561 C C . LYS A 1 74 ? 1.010 -8.884 -4.123 1.00 85.12 74 LYS A C 1
ATOM 563 O O . LYS A 1 74 ? 1.571 -7.901 -3.647 1.00 85.12 74 LYS A O 1
ATOM 568 N N . ASP A 1 75 ? 1.148 -9.248 -5.394 1.00 86.81 75 ASP A N 1
ATOM 569 C CA . ASP A 1 75 ? 2.019 -8.513 -6.314 1.00 86.81 75 ASP A CA 1
ATOM 570 C C . ASP A 1 75 ? 1.426 -7.128 -6.600 1.00 86.81 75 ASP A C 1
ATOM 572 O O . ASP A 1 75 ? 2.152 -6.137 -6.586 1.00 86.81 75 ASP A O 1
ATOM 576 N N . ALA A 1 76 ? 0.095 -7.032 -6.707 1.00 88.56 76 ALA A N 1
ATOM 577 C CA . ALA A 1 76 ? -0.588 -5.744 -6.817 1.00 88.56 76 ALA A CA 1
ATOM 578 C C . ALA A 1 76 ? -0.367 -4.845 -5.583 1.00 88.56 76 ALA A C 1
ATOM 580 O O . ALA A 1 76 ? -0.151 -3.641 -5.731 1.00 88.56 76 ALA A O 1
ATOM 581 N N . ALA A 1 77 ? -0.391 -5.413 -4.368 1.00 87.94 77 ALA A N 1
ATOM 582 C CA . ALA A 1 77 ? -0.081 -4.655 -3.152 1.00 87.94 77 ALA A CA 1
ATOM 583 C C . ALA A 1 77 ? 1.375 -4.177 -3.126 1.00 87.94 77 ALA A C 1
ATOM 585 O O . ALA A 1 77 ? 1.637 -3.035 -2.753 1.00 87.94 77 ALA A O 1
ATOM 586 N N . GLU A 1 78 ? 2.318 -5.033 -3.523 1.00 88.31 78 GLU A N 1
ATOM 587 C CA . GLU A 1 78 ? 3.744 -4.699 -3.557 1.00 88.31 78 GLU A CA 1
ATOM 588 C C . GLU A 1 78 ? 4.054 -3.602 -4.573 1.00 88.31 78 GLU A C 1
ATOM 590 O O . GLU A 1 78 ? 4.760 -2.654 -4.230 1.00 88.31 78 GLU A O 1
ATOM 595 N N . ASP A 1 79 ? 3.495 -3.692 -5.779 1.00 88.81 79 ASP A N 1
ATOM 596 C CA . ASP A 1 79 ? 3.688 -2.686 -6.823 1.00 88.81 79 ASP A CA 1
ATOM 597 C C . ASP A 1 79 ? 3.069 -1.340 -6.409 1.00 88.81 79 ASP A C 1
ATOM 599 O O . ASP A 1 79 ? 3.724 -0.300 -6.518 1.00 88.81 79 ASP A O 1
ATOM 603 N N . MET A 1 80 ? 1.850 -1.339 -5.851 1.00 91.19 80 MET A N 1
ATOM 604 C CA . MET A 1 80 ? 1.219 -0.113 -5.343 1.00 91.19 80 MET A CA 1
ATOM 605 C C . MET A 1 80 ? 2.031 0.508 -4.200 1.00 91.19 80 MET A C 1
ATOM 607 O O . MET A 1 80 ? 2.240 1.723 -4.182 1.00 91.19 80 MET A O 1
ATOM 611 N N . LEU A 1 81 ? 2.527 -0.308 -3.266 1.00 90.88 81 LEU A N 1
ATOM 612 C CA . LEU A 1 81 ? 3.354 0.178 -2.166 1.00 90.88 81 LEU A CA 1
ATOM 613 C C . LEU A 1 81 ? 4.673 0.771 -2.680 1.00 90.88 81 LEU A C 1
ATOM 615 O O . LEU A 1 81 ? 5.077 1.828 -2.200 1.00 90.88 81 LEU A O 1
ATOM 619 N N . SER A 1 82 ? 5.306 0.163 -3.689 1.00 90.00 82 SER A N 1
ATOM 620 C CA . SER A 1 82 ? 6.497 0.721 -4.344 1.00 90.00 82 SER A CA 1
ATOM 621 C C . SER A 1 82 ? 6.227 2.084 -4.988 1.00 90.00 82 SER A C 1
ATOM 623 O O . SER A 1 82 ? 7.042 2.994 -4.833 1.00 90.00 82 SER A O 1
ATOM 625 N N . VAL A 1 83 ? 5.080 2.265 -5.653 1.00 91.25 83 VAL A N 1
ATOM 626 C CA . VAL A 1 83 ? 4.685 3.562 -6.234 1.00 91.25 83 VAL A CA 1
ATOM 627 C C . VAL A 1 83 ? 4.508 4.624 -5.148 1.00 91.25 83 VAL A C 1
ATOM 629 O O . VAL A 1 83 ? 5.064 5.716 -5.260 1.00 91.25 83 VAL A O 1
ATOM 632 N N . VAL A 1 84 ? 3.777 4.313 -4.073 1.00 92.38 84 VAL A N 1
ATOM 633 C CA . VAL A 1 84 ? 3.561 5.259 -2.963 1.00 92.38 84 VAL A CA 1
ATOM 634 C C . VAL A 1 84 ? 4.885 5.638 -2.300 1.00 92.38 84 VAL A C 1
AT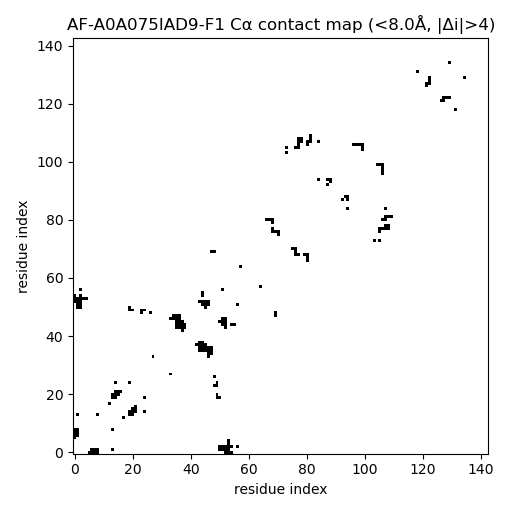OM 636 O O . VAL A 1 84 ? 5.129 6.815 -2.034 1.00 92.38 84 VAL A O 1
ATOM 639 N N . VAL A 1 85 ? 5.763 4.660 -2.075 1.00 90.81 85 VAL A N 1
ATOM 640 C CA . VAL A 1 85 ? 7.099 4.884 -1.511 1.00 90.81 85 VAL A CA 1
ATOM 641 C C . VAL A 1 85 ? 7.937 5.792 -2.409 1.00 90.81 85 VAL A C 1
ATOM 643 O O . VAL A 1 85 ? 8.531 6.741 -1.901 1.00 90.81 85 VAL A O 1
ATOM 646 N N . ALA A 1 86 ? 7.942 5.567 -3.727 1.00 90.38 86 ALA A N 1
ATOM 647 C CA . ALA A 1 86 ? 8.663 6.420 -4.671 1.00 90.38 86 ALA A CA 1
ATOM 648 C C . ALA A 1 86 ? 8.165 7.875 -4.623 1.00 90.38 86 ALA A C 1
ATOM 650 O O . ALA A 1 86 ? 8.973 8.799 -4.533 1.00 90.38 86 ALA A O 1
ATOM 651 N N . ILE A 1 87 ? 6.843 8.087 -4.590 1.00 93.12 87 ILE A N 1
ATOM 652 C CA . ILE A 1 87 ? 6.239 9.426 -4.486 1.00 93.12 87 ILE A CA 1
ATOM 653 C C . ILE A 1 87 ? 6.647 10.117 -3.179 1.00 93.12 87 ILE A C 1
ATOM 655 O O . ILE A 1 87 ? 7.032 11.286 -3.188 1.00 93.12 87 ILE A O 1
ATOM 659 N N . LEU A 1 88 ? 6.588 9.408 -2.048 1.00 92.31 88 LEU A N 1
ATOM 660 C CA . LEU A 1 88 ? 6.976 9.965 -0.749 1.00 92.31 88 LEU A CA 1
ATOM 661 C C . LEU A 1 88 ? 8.471 10.289 -0.693 1.00 92.31 88 LEU A C 1
ATOM 663 O O . LEU A 1 88 ? 8.852 11.341 -0.180 1.00 92.31 88 LEU A O 1
ATOM 667 N N . GLN A 1 89 ? 9.312 9.435 -1.271 1.00 91.12 89 GLN A N 1
ATOM 668 C CA . GLN A 1 89 ? 10.747 9.676 -1.361 1.00 91.12 89 GLN A CA 1
ATOM 669 C C . GLN A 1 89 ? 11.051 10.918 -2.215 1.00 91.12 89 GLN A C 1
ATOM 671 O O . GLN A 1 89 ? 11.853 11.757 -1.808 1.00 91.12 89 GLN A O 1
ATOM 676 N N . MET A 1 90 ? 10.363 11.095 -3.349 1.00 90.81 90 MET A N 1
ATOM 677 C CA . MET A 1 90 ? 10.458 12.311 -4.174 1.00 90.81 90 MET A CA 1
ATOM 678 C C . MET A 1 90 ? 9.985 13.566 -3.429 1.00 90.81 90 MET A C 1
ATOM 680 O O . MET A 1 90 ? 10.529 14.648 -3.637 1.00 90.81 90 MET A O 1
ATOM 684 N N . ALA A 1 91 ? 9.004 13.428 -2.535 1.00 91.62 91 ALA A N 1
ATOM 685 C CA . ALA A 1 91 ? 8.539 14.504 -1.662 1.00 91.62 91 ALA A CA 1
ATOM 686 C C . ALA A 1 91 ? 9.489 14.797 -0.478 1.00 91.62 91 ALA A C 1
ATOM 688 O O . ALA A 1 91 ? 9.211 15.698 0.315 1.00 91.62 91 ALA A O 1
ATOM 689 N N . GLY A 1 92 ? 10.606 14.071 -0.356 1.00 93.44 92 GLY A N 1
ATOM 690 C CA . GLY A 1 92 ? 11.638 14.294 0.657 1.00 93.44 92 GLY A CA 1
ATOM 691 C C . GLY A 1 92 ? 11.440 13.523 1.964 1.00 93.44 92 GLY A C 1
ATOM 692 O O . GLY A 1 92 ? 12.107 13.836 2.950 1.00 93.44 92 GLY A O 1
ATOM 693 N N . PHE A 1 93 ? 10.545 12.532 2.000 1.00 93.50 93 PHE A N 1
ATOM 694 C CA . PHE A 1 93 ? 10.410 11.654 3.162 1.00 93.50 93 PHE A CA 1
ATOM 695 C C . PHE A 1 93 ? 11.543 10.625 3.214 1.00 93.50 93 PHE A C 1
ATOM 697 O O . PHE A 1 93 ? 11.928 10.038 2.202 1.00 93.50 93 PHE A O 1
ATOM 704 N N . GLU A 1 94 ? 12.029 10.356 4.424 1.00 93.62 94 GLU A N 1
ATOM 705 C CA . GLU A 1 94 ? 12.868 9.192 4.694 1.00 93.62 94 GLU A CA 1
ATOM 706 C C . GLU A 1 94 ? 11.993 7.935 4.762 1.00 93.62 94 GLU A C 1
ATOM 708 O O . GLU A 1 94 ? 10.991 7.893 5.482 1.00 93.62 94 GLU A O 1
ATOM 713 N N . ILE A 1 95 ? 12.369 6.905 4.004 1.00 90.44 95 ILE A N 1
ATOM 714 C CA . ILE A 1 95 ? 11.610 5.658 3.927 1.00 90.44 95 ILE A CA 1
ATOM 715 C C . ILE A 1 95 ? 12.187 4.649 4.913 1.00 90.44 95 ILE A C 1
ATOM 717 O O . ILE A 1 95 ? 13.315 4.183 4.761 1.00 90.44 95 ILE A O 1
ATOM 721 N N . ILE A 1 96 ? 11.370 4.264 5.892 1.00 88.69 96 ILE A N 1
ATOM 722 C CA . ILE A 1 96 ? 11.692 3.212 6.856 1.00 88.69 96 ILE A CA 1
ATOM 723 C C . ILE A 1 96 ? 10.869 1.973 6.511 1.00 88.69 96 ILE A C 1
ATOM 725 O O . ILE A 1 96 ? 9.639 1.987 6.570 1.00 88.69 96 ILE A O 1
ATOM 729 N N . GLN A 1 97 ? 11.551 0.883 6.165 1.00 85.06 97 GLN A N 1
ATOM 730 C CA . GLN A 1 97 ? 10.901 -0.392 5.887 1.00 85.06 97 GLN A CA 1
ATOM 731 C C . GLN A 1 97 ? 10.573 -1.129 7.189 1.00 85.06 97 GLN A C 1
ATOM 733 O O . GLN A 1 97 ? 11.429 -1.314 8.054 1.00 85.06 97 GLN A O 1
ATOM 738 N N . LEU A 1 98 ? 9.334 -1.602 7.301 1.00 83.50 98 LEU A N 1
ATOM 739 C CA . LEU A 1 98 ? 8.876 -2.395 8.437 1.00 83.50 98 LEU A CA 1
ATOM 740 C C . LEU A 1 98 ? 8.925 -3.889 8.116 1.00 83.50 98 LEU A C 1
ATOM 742 O O . LEU A 1 98 ? 8.654 -4.313 6.992 1.00 83.50 98 LEU A O 1
ATOM 746 N N . THR A 1 99 ? 9.240 -4.698 9.127 1.00 79.50 99 THR A N 1
ATOM 747 C CA . THR A 1 99 ? 9.106 -6.155 9.036 1.00 79.50 99 THR A CA 1
ATOM 748 C C . THR A 1 99 ? 7.712 -6.550 9.497 1.00 79.50 99 THR A C 1
ATOM 750 O O . THR A 1 99 ? 7.359 -6.355 10.657 1.00 79.50 99 THR A O 1
ATOM 753 N N . VAL A 1 100 ? 6.928 -7.130 8.594 1.00 80.38 100 VAL A N 1
ATOM 754 C CA . VAL A 1 100 ? 5.615 -7.697 8.913 1.00 80.38 100 VAL A CA 1
ATOM 755 C C . VAL A 1 100 ? 5.788 -9.191 9.185 1.00 80.38 100 VAL A C 1
ATOM 757 O O . VAL A 1 100 ? 6.442 -9.890 8.407 1.00 80.38 100 VAL A O 1
ATOM 760 N N . SER A 1 101 ? 5.227 -9.688 10.288 1.00 81.56 101 SER A N 1
ATOM 761 C CA . SER A 1 101 ? 5.19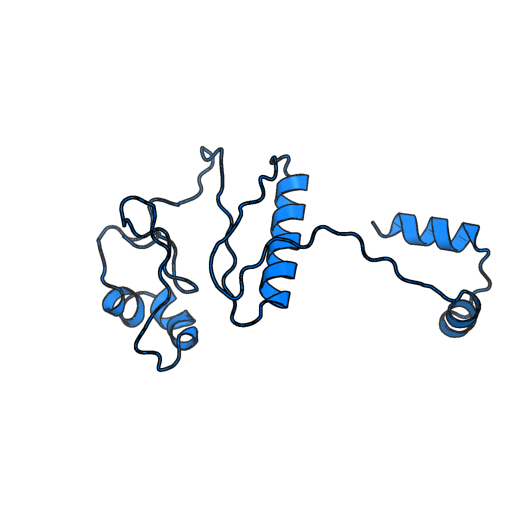8 -11.112 10.648 1.00 81.56 101 SER A CA 1
ATOM 762 C C . SER A 1 101 ? 3.881 -11.769 10.203 1.00 81.56 101 SER A C 1
ATOM 764 O O . SER A 1 101 ? 2.883 -11.089 9.986 1.00 81.56 101 SER A O 1
ATOM 766 N N . GLY A 1 102 ? 3.872 -13.098 10.032 1.00 78.56 102 GLY A N 1
ATOM 767 C CA . GLY A 1 102 ? 2.699 -13.847 9.549 1.00 78.56 102 GLY A CA 1
ATOM 768 C C . GLY A 1 102 ? 2.926 -14.574 8.220 1.00 78.56 102 GLY A C 1
ATOM 769 O O . GLY A 1 102 ? 4.064 -14.737 7.778 1.00 78.56 102 GLY A O 1
ATOM 770 N N . LYS A 1 103 ? 1.840 -15.052 7.598 1.00 67.56 103 LYS A N 1
ATOM 771 C CA . LYS A 1 103 ? 1.850 -15.621 6.238 1.00 67.56 103 LYS A CA 1
ATOM 772 C C . LYS A 1 103 ? 1.373 -14.562 5.239 1.00 67.56 103 LYS A C 1
ATOM 774 O O . LYS A 1 103 ? 0.412 -13.860 5.526 1.00 67.56 103 LYS A O 1
ATOM 779 N N . LYS A 1 104 ? 1.956 -14.565 4.029 1.00 65.31 104 LYS A N 1
ATOM 780 C CA . LYS A 1 104 ? 1.649 -13.647 2.905 1.00 65.31 104 LYS A CA 1
ATOM 781 C C . LYS A 1 104 ? 2.036 -12.179 3.138 1.00 65.31 104 LYS A C 1
ATOM 783 O O . LYS A 1 104 ? 1.390 -11.270 2.639 1.00 65.31 104 LYS A O 1
ATOM 788 N N . ASN A 1 105 ? 3.133 -11.966 3.846 1.00 69.75 105 ASN A N 1
ATOM 789 C CA . ASN A 1 105 ? 3.653 -10.640 4.150 1.00 69.75 105 ASN A CA 1
ATOM 790 C C . ASN A 1 105 ? 4.328 -10.078 2.892 1.00 69.75 105 ASN A C 1
ATOM 792 O O . ASN A 1 105 ? 4.931 -10.831 2.110 1.00 69.75 105 ASN A O 1
ATOM 796 N N . CYS A 1 106 ? 4.230 -8.768 2.715 1.00 66.81 106 CYS A N 1
ATOM 797 C CA . CYS A 1 106 ? 4.816 -8.039 1.604 1.00 66.81 106 CYS A CA 1
ATOM 798 C C . CYS A 1 106 ? 5.531 -6.788 2.109 1.00 66.81 106 CYS A C 1
ATOM 800 O O . CYS A 1 106 ? 5.107 -6.151 3.072 1.00 66.81 106 CYS A O 1
ATOM 802 N N . THR A 1 107 ? 6.620 -6.449 1.436 1.00 72.38 107 THR A N 1
ATOM 803 C CA . THR A 1 107 ? 7.367 -5.200 1.602 1.00 72.38 107 THR A CA 1
ATOM 804 C C . THR A 1 107 ? 7.554 -4.602 0.212 1.00 72.38 107 THR A C 1
ATOM 806 O O . THR A 1 107 ? 7.580 -5.376 -0.750 1.00 72.38 107 THR A O 1
ATOM 809 N N . PRO A 1 108 ? 7.692 -3.273 0.068 1.00 75.00 108 PRO A N 1
ATOM 810 C CA . PRO A 1 108 ? 7.842 -2.667 -1.252 1.00 75.00 108 PRO A CA 1
ATOM 811 C C . PRO A 1 108 ? 9.029 -3.290 -1.994 1.00 75.00 108 PRO A C 1
ATOM 813 O O . PRO A 1 108 ? 10.129 -3.418 -1.447 1.00 75.00 108 PRO A O 1
ATOM 816 N N . LYS A 1 109 ? 8.807 -3.692 -3.247 1.00 76.75 109 LYS A N 1
ATOM 817 C CA . LYS A 1 109 ? 9.873 -4.155 -4.140 1.00 76.75 109 LYS A CA 1
ATOM 818 C C . LYS A 1 109 ? 10.512 -2.928 -4.784 1.00 76.75 109 LYS A C 1
ATOM 820 O O . LYS A 1 109 ? 10.028 -2.442 -5.801 1.00 76.75 109 LYS A O 1
ATOM 825 N N . LEU A 1 110 ? 11.600 -2.439 -4.194 1.00 73.94 110 LEU A N 1
ATOM 826 C CA . LEU A 1 110 ? 12.367 -1.293 -4.713 1.00 73.94 110 LEU A CA 1
ATOM 827 C C . LEU A 1 110 ? 13.556 -1.710 -5.595 1.00 73.94 110 LEU A C 1
ATOM 829 O O . LEU A 1 110 ? 14.370 -0.882 -5.991 1.00 73.94 110 LEU A O 1
ATOM 833 N N . ASN A 1 111 ? 13.678 -3.004 -5.894 1.00 75.06 111 ASN A N 1
ATOM 834 C CA . ASN A 1 111 ? 14.773 -3.516 -6.705 1.00 75.06 111 ASN A CA 1
ATOM 835 C C . ASN A 1 111 ? 14.577 -3.126 -8.172 1.00 75.06 111 ASN A C 1
ATOM 837 O O . ASN A 1 111 ? 13.512 -3.358 -8.751 1.00 75.06 111 ASN A O 1
ATOM 841 N N . SER A 1 112 ? 15.632 -2.608 -8.794 1.00 75.50 112 SER A N 1
ATOM 842 C CA . SER A 1 112 ? 15.672 -2.385 -10.234 1.00 75.50 112 SER A CA 1
ATOM 843 C C . SER A 1 112 ? 15.570 -3.714 -10.991 1.00 75.50 112 SER A C 1
ATOM 845 O O . SER A 1 112 ? 16.135 -4.737 -10.595 1.00 75.50 112 SER A O 1
ATOM 847 N N . ARG A 1 113 ? 14.819 -3.709 -12.098 1.00 78.69 113 ARG A N 1
ATOM 848 C CA . ARG A 1 113 ? 14.704 -4.864 -12.996 1.00 78.69 113 ARG A CA 1
ATOM 849 C C . ARG A 1 113 ? 15.742 -4.739 -14.104 1.00 78.69 113 ARG A C 1
ATOM 851 O O . ARG A 1 113 ? 15.856 -3.695 -14.736 1.00 78.69 113 ARG A O 1
ATOM 858 N N . ILE A 1 114 ? 16.474 -5.819 -14.358 1.00 84.00 114 ILE A N 1
ATOM 859 C CA . ILE A 1 114 ? 17.371 -5.906 -15.511 1.00 84.00 114 ILE A CA 1
ATOM 860 C C . ILE A 1 114 ? 16.565 -6.470 -16.674 1.00 84.00 114 ILE A C 1
ATOM 862 O O . ILE A 1 114 ? 16.092 -7.604 -16.614 1.00 84.00 114 ILE A O 1
ATOM 866 N N . ILE A 1 115 ? 16.419 -5.677 -17.730 1.00 85.69 115 ILE A N 1
ATOM 867 C CA . ILE A 1 115 ? 15.791 -6.106 -18.978 1.00 85.69 115 ILE A CA 1
ATOM 868 C C . ILE A 1 115 ? 16.909 -6.348 -19.986 1.00 85.69 115 ILE A C 1
ATOM 870 O O . ILE A 1 115 ? 17.683 -5.443 -20.296 1.00 85.69 115 ILE A O 1
ATOM 874 N N . GLN A 1 116 ? 17.015 -7.583 -20.477 1.00 85.19 116 GLN A N 1
ATOM 875 C CA . GLN A 1 116 ? 17.884 -7.884 -21.610 1.00 85.19 116 GLN A CA 1
ATOM 876 C C . GLN A 1 116 ? 17.192 -7.466 -22.900 1.00 85.19 116 GLN A C 1
ATOM 878 O O . GLN A 1 116 ? 16.001 -7.707 -23.089 1.00 85.19 116 GLN A O 1
ATOM 883 N N . TYR A 1 117 ? 17.954 -6.836 -23.780 1.00 79.75 117 TYR A N 1
ATOM 884 C CA . TYR A 1 117 ? 17.437 -6.186 -24.969 1.00 79.75 117 TYR A CA 1
ATOM 885 C C . TYR A 1 117 ? 18.242 -6.619 -26.193 1.00 79.75 117 TYR A C 1
ATOM 887 O O . TYR A 1 117 ? 19.474 -6.570 -26.172 1.00 79.75 117 TYR A O 1
ATOM 895 N N . ASP A 1 118 ? 17.545 -7.029 -27.255 1.00 87.06 118 ASP A N 1
ATOM 896 C CA . ASP A 1 118 ? 18.150 -7.353 -28.547 1.00 87.06 118 ASP A CA 1
ATOM 897 C C . ASP A 1 118 ? 18.056 -6.144 -29.486 1.00 87.06 118 ASP A C 1
ATOM 899 O O . ASP A 1 118 ? 16.973 -5.665 -29.843 1.00 87.06 118 ASP A O 1
ATOM 903 N N . ILE A 1 119 ? 19.227 -5.664 -29.898 1.00 86.44 119 ILE A N 1
ATOM 904 C CA . ILE A 1 119 ? 19.366 -4.537 -30.816 1.00 86.44 119 ILE A CA 1
ATOM 905 C C . ILE A 1 119 ? 18.726 -4.870 -32.165 1.00 86.44 119 ILE A C 1
ATOM 907 O O . ILE A 1 119 ? 17.948 -4.064 -32.668 1.00 86.44 119 ILE A O 1
ATOM 911 N N . LYS A 1 120 ? 18.966 -6.068 -32.713 1.00 87.25 120 LYS A N 1
ATOM 912 C CA . LYS A 1 120 ? 18.451 -6.455 -34.036 1.00 87.25 120 LYS A CA 1
ATOM 913 C C . LYS A 1 120 ? 16.934 -6.514 -34.052 1.00 87.25 120 LYS A C 1
ATOM 915 O O . LYS A 1 120 ? 16.311 -6.053 -35.003 1.00 87.25 120 LYS A O 1
ATOM 920 N N . LEU A 1 121 ? 16.339 -7.071 -32.999 1.00 87.44 121 LEU A N 1
ATOM 921 C CA . LEU A 1 121 ? 14.885 -7.121 -32.869 1.00 87.44 121 LEU A CA 1
ATOM 922 C C . LEU A 1 121 ? 14.289 -5.709 -32.870 1.00 87.44 121 LEU A C 1
ATOM 924 O O . LEU A 1 121 ? 13.262 -5.462 -33.493 1.00 87.44 121 LEU A O 1
ATOM 928 N N . THR A 1 122 ? 14.947 -4.761 -32.212 1.00 86.44 122 THR A N 1
ATOM 929 C CA . THR A 1 122 ? 14.410 -3.404 -32.112 1.00 86.44 122 THR A CA 1
ATOM 930 C C . THR A 1 122 ? 14.609 -2.597 -33.385 1.00 86.44 122 THR A C 1
ATOM 932 O O . THR A 1 122 ? 13.713 -1.849 -33.773 1.00 86.44 122 THR A O 1
ATOM 935 N N . GLU A 1 123 ? 15.723 -2.804 -34.087 1.00 88.62 123 GLU A N 1
ATOM 936 C CA . GLU A 1 123 ? 15.906 -2.288 -35.446 1.00 88.62 123 GLU A CA 1
ATOM 937 C C . GLU A 1 123 ? 14.788 -2.786 -36.375 1.00 88.62 123 GLU A C 1
ATOM 939 O O . GLU A 1 123 ? 14.237 -2.004 -37.148 1.00 88.62 123 GLU A O 1
ATOM 944 N N . GLN A 1 124 ? 14.396 -4.061 -36.261 1.00 90.00 124 GLN A N 1
ATOM 945 C CA . GLN A 1 124 ? 13.297 -4.640 -37.041 1.00 90.00 124 GLN A CA 1
ATOM 946 C C . GLN A 1 124 ? 11.923 -4.072 -36.664 1.00 90.00 124 GLN A C 1
ATOM 948 O O . GLN A 1 124 ? 11.104 -3.844 -37.551 1.00 90.00 124 GLN A O 1
ATOM 953 N N . ILE A 1 125 ? 11.660 -3.843 -35.374 1.00 90.75 125 ILE A N 1
ATOM 954 C CA . ILE A 1 125 ? 10.372 -3.316 -34.896 1.00 90.75 125 ILE A CA 1
ATOM 955 C C . ILE A 1 125 ? 10.220 -1.827 -35.227 1.00 90.75 125 ILE A C 1
ATOM 957 O O . ILE A 1 125 ? 9.164 -1.408 -35.696 1.00 90.75 125 ILE A O 1
ATOM 961 N N . LEU A 1 126 ? 11.251 -1.019 -34.968 1.00 90.31 126 LEU A N 1
ATOM 962 C CA . LEU A 1 126 ? 11.193 0.437 -35.130 1.00 90.31 126 LEU A CA 1
ATOM 963 C C . LEU A 1 126 ? 11.542 0.896 -36.551 1.00 90.31 126 LEU A C 1
ATOM 965 O O . LEU A 1 126 ? 11.219 2.025 -36.915 1.00 90.31 126 LEU A O 1
ATOM 969 N N . GLY A 1 127 ? 12.231 0.064 -37.340 1.00 91.56 127 GLY A N 1
ATOM 970 C CA . GLY A 1 127 ? 12.744 0.434 -38.663 1.00 91.56 127 GLY A CA 1
ATOM 971 C C . GLY A 1 127 ? 13.899 1.443 -38.617 1.00 91.56 127 GLY A C 1
ATOM 972 O O . GLY A 1 127 ? 14.202 2.082 -39.624 1.00 91.56 127 GLY A O 1
ATOM 973 N N . LEU A 1 128 ? 14.530 1.614 -37.453 1.00 88.75 128 LEU A N 1
ATOM 974 C CA . LEU A 1 128 ? 15.627 2.551 -37.223 1.00 88.75 128 LEU A CA 1
ATOM 975 C C . LEU A 1 128 ? 16.928 1.781 -37.016 1.00 88.75 128 LEU A C 1
ATOM 977 O O . LEU A 1 128 ? 16.974 0.870 -36.199 1.00 88.75 128 LEU A O 1
ATOM 981 N N . ASN A 1 129 ? 17.994 2.186 -37.704 1.00 87.88 129 ASN A N 1
ATOM 982 C CA . ASN A 1 129 ? 19.340 1.671 -37.462 1.00 87.88 129 ASN A CA 1
ATOM 983 C C . ASN A 1 129 ? 20.044 2.593 -36.456 1.00 87.88 129 ASN A C 1
ATOM 985 O O . ASN A 1 129 ? 20.431 3.713 -36.801 1.00 87.88 129 ASN A O 1
ATOM 989 N N . LEU A 1 130 ? 20.133 2.154 -35.200 1.00 83.94 130 LEU A N 1
ATOM 990 C CA . LEU A 1 130 ? 20.667 2.944 -34.092 1.00 83.94 130 LEU A CA 1
ATOM 991 C C . LEU A 1 130 ? 21.915 2.278 -33.521 1.00 83.94 130 LEU A C 1
ATOM 993 O O . LEU A 1 130 ? 21.935 1.083 -33.238 1.00 83.94 130 LEU A O 1
ATOM 997 N N . THR A 1 131 ? 22.950 3.075 -33.261 1.00 89.31 131 THR A N 1
ATOM 998 C CA . THR A 1 131 ? 24.122 2.578 -32.539 1.00 89.31 131 THR A CA 1
ATOM 999 C C . THR A 1 131 ? 23.762 2.272 -31.077 1.00 89.31 131 THR A C 1
ATOM 1001 O O . THR A 1 131 ? 22.897 2.941 -30.502 1.00 89.31 131 THR A O 1
ATOM 1004 N N . PRO A 1 132 ? 24.467 1.337 -30.408 1.00 87.25 132 PRO A N 1
ATOM 1005 C CA . PRO A 1 132 ? 24.242 1.051 -28.989 1.00 87.25 132 PRO A CA 1
ATOM 1006 C C . PRO A 1 132 ? 24.295 2.300 -28.093 1.00 87.25 132 PRO A C 1
ATOM 1008 O O . PRO A 1 132 ? 23.516 2.424 -27.152 1.00 87.25 132 PRO A O 1
ATOM 1011 N N . SER A 1 133 ? 25.180 3.257 -28.399 1.00 89.62 133 SER A N 1
ATOM 1012 C CA . SER A 1 133 ? 25.284 4.517 -27.655 1.00 89.62 133 SER A CA 1
ATOM 1013 C C . SER A 1 133 ? 24.045 5.399 -27.805 1.00 89.62 133 SER A C 1
ATOM 1015 O O . SER A 1 133 ? 23.583 5.958 -26.812 1.00 89.62 133 SER A O 1
ATOM 1017 N N . ALA A 1 134 ? 23.482 5.496 -29.014 1.00 88.12 134 ALA A N 1
ATOM 1018 C CA . ALA A 1 134 ? 22.258 6.250 -29.261 1.00 88.12 134 ALA A CA 1
ATOM 1019 C C . ALA A 1 134 ? 21.070 5.636 -28.507 1.00 88.12 134 ALA A C 1
ATOM 1021 O O . ALA A 1 134 ? 20.327 6.366 -27.859 1.00 88.12 134 ALA A O 1
ATOM 1022 N N . ILE A 1 135 ? 20.954 4.302 -28.504 1.00 88.12 135 ILE A N 1
ATOM 1023 C CA . ILE A 1 135 ? 19.908 3.574 -27.764 1.00 88.12 135 ILE A CA 1
ATOM 1024 C C . ILE A 1 135 ? 19.995 3.876 -26.262 1.00 88.12 135 ILE A C 1
ATOM 1026 O O . ILE A 1 135 ? 18.995 4.239 -25.646 1.00 88.12 135 ILE A O 1
ATOM 1030 N N . VAL A 1 136 ? 21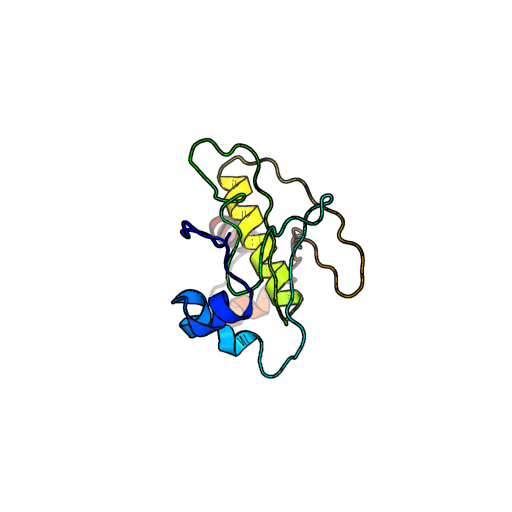.193 3.786 -25.673 1.00 88.75 136 VAL A N 1
ATOM 1031 C CA . VAL A 1 136 ? 21.399 4.095 -24.247 1.00 88.75 136 VAL A CA 1
ATOM 1032 C C . VAL A 1 136 ? 21.032 5.545 -23.932 1.00 88.75 136 VAL A C 1
ATOM 1034 O O . VAL A 1 136 ? 20.367 5.798 -22.930 1.00 88.75 136 VAL A O 1
ATOM 1037 N N . SER A 1 137 ? 21.443 6.498 -24.770 1.00 89.81 137 SER A N 1
ATOM 1038 C CA . SER A 1 137 ? 21.089 7.908 -24.581 1.00 89.81 137 SER A CA 1
ATOM 1039 C C . SER A 1 137 ? 19.584 8.153 -24.684 1.00 89.81 137 SER A C 1
ATOM 1041 O O . SER A 1 137 ? 19.050 8.920 -23.890 1.00 89.81 137 SER A O 1
ATOM 1043 N N . SER A 1 138 ? 18.892 7.493 -25.614 1.00 88.12 138 SER A N 1
ATOM 1044 C CA . SER A 1 138 ? 17.437 7.597 -25.741 1.00 88.12 138 SER A CA 1
ATOM 1045 C C . SER A 1 138 ? 16.711 7.048 -24.515 1.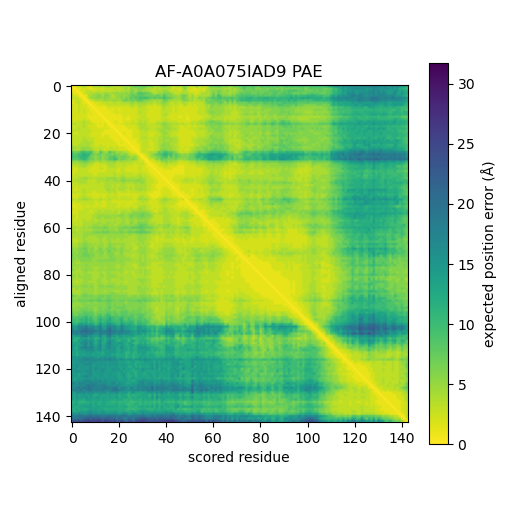00 88.12 138 SER A C 1
ATOM 1047 O O . SER A 1 138 ? 15.803 7.710 -24.028 1.00 88.12 138 SER A O 1
ATOM 1049 N N . LEU A 1 139 ? 17.126 5.892 -23.986 1.00 87.12 139 LEU A N 1
ATOM 1050 C CA . LEU A 1 139 ? 16.503 5.285 -22.802 1.00 87.12 139 LEU A CA 1
ATOM 1051 C C . LEU A 1 139 ? 16.691 6.131 -21.539 1.00 87.12 139 LEU A C 1
ATOM 1053 O O . LEU A 1 139 ? 15.770 6.244 -20.743 1.00 87.12 139 LEU A O 1
ATOM 1057 N N . LYS A 1 140 ? 17.847 6.787 -21.384 1.00 86.19 140 LYS A N 1
ATOM 1058 C CA . LYS A 1 140 ? 18.107 7.693 -20.252 1.00 86.19 140 LYS A CA 1
ATOM 1059 C C . LYS A 1 140 ? 17.195 8.921 -20.209 1.00 86.19 140 LYS A C 1
ATOM 1061 O O . LYS A 1 140 ? 17.090 9.537 -19.160 1.00 86.19 140 LYS A O 1
ATOM 1066 N N . ASN A 1 141 ? 16.580 9.295 -21.330 1.00 79.50 141 ASN A N 1
ATOM 1067 C CA . ASN A 1 141 ? 15.660 10.433 -21.395 1.00 79.50 141 ASN A CA 1
ATOM 1068 C C . ASN A 1 141 ? 14.209 10.051 -21.049 1.00 79.50 141 ASN A C 1
ATOM 1070 O O . ASN A 1 141 ? 13.326 10.897 -21.170 1.00 79.50 141 ASN A O 1
ATOM 1074 N N . VAL A 1 142 ? 13.950 8.783 -20.713 1.00 72.56 142 VAL A N 1
ATOM 1075 C CA . VAL A 1 142 ? 12.608 8.265 -20.394 1.00 72.56 142 VAL A CA 1
ATOM 1076 C C . VAL A 1 142 ? 12.348 8.238 -18.876 1.00 72.56 142 VAL A C 1
ATOM 1078 O O . VAL A 1 142 ? 11.203 8.037 -18.478 1.00 72.56 142 VAL A O 1
ATOM 1081 N N . ASP A 1 143 ? 13.373 8.488 -18.053 1.00 55.06 143 ASP A N 1
ATOM 1082 C CA . ASP A 1 143 ? 13.288 8.564 -16.584 1.00 55.06 143 ASP A CA 1
ATOM 1083 C C . ASP A 1 143 ? 13.036 9.993 -16.066 1.00 55.06 143 ASP A C 1
ATOM 1085 O O . ASP A 1 143 ? 13.656 10.947 -16.597 1.00 55.06 143 ASP A O 1
#

Radius of gyration: 21.91 Å; Cα contacts (8 Å, |Δi|>4): 118; chains: 1; bounding box: 50×35×62 Å

Foldseek 3Di:
DFAPDPDDDDPVCLLPPPPLNVVCVCVCPPDPDFDFDADPVRHTQDGPPRTGHNVQDDDPPDDDHDDAFDDPDLVVRQAVQLVVQVVVVVVVDDDDWDDDDDPSDYTHDPDDDDDDDDQVVVCVVVVDDDDPVRVVVVVVVVD

Secondary structure (DSSP, 8-state):
-BTT-SS---HHHHHHHSHHHHHHGGGGTT-S----EE-TTS-EEEETTTEEBGGG---TT----------SSHHHHHHHHHHHHHHHHHTTPPP-PPPPPSSS------PPPPPP--HHHHHHHH-----HHHHHHHHHT--

InterPro domains:
  IPR020825 Phenylalanyl-tRNA synthetase-like, B3/B4 [G3DSA:3.50.40.10] (1-110)
  IPR045060 Phenylalanine-tRNA ligase, class IIc, beta subunit [PTHR10947] (2-141)

Sequence (143 aa):
MPLNSESKNTIDQILSETEVGKNYGWVLGDSKKVPIILDAEEKTVSFPPIINASVTTVTTKTKNILVEVTSLDKDAAEDMLSVVVAILQMAGFEIIQLTVSGKKNCTPKLNSRIIQYDIKLTEQILGLNLTPSAIVSSLKNVD

Nearest PDB structures (foldseek):
  2cxi-assembly1_C  TM=8.860E-01  e=1.286E-04  Pyrococcus horikoshii OT3

Solvent-accessible surface area (backbone atoms only — not comparable to full-atom values): 9339 Å² total; per-residue (Å²): 75,45,55,98,50,97,54,79,64,55,71,68,47,40,38,73,71,37,70,51,17,63,76,45,44,71,80,60,60,94,54,95,69,79,62,70,43,59,49,98,83,71,45,71,48,30,33,65,95,54,49,46,18,42,91,69,62,84,52,98,83,59,86,78,83,90,84,84,68,87,63,96,48,65,67,62,28,23,53,52,42,28,52,53,49,51,55,41,44,74,73,69,48,85,85,81,88,74,88,70,84,81,85,91,63,83,60,60,66,81,74,85,81,89,79,89,79,62,66,69,61,47,29,67,72,71,72,47,93,69,56,74,69,55,52,53,56,56,56,64,71,74,112

Organism: NCBI:txid1456379

pLDDT: mean 87.1, std 6.27, range [55.06, 93.81]

Mean predicted aligned error: 7.2 Å